Protein AF-A0A8B6HD54-F1 (afdb_monomer)

Nearest PDB structures (foldseek):
  7v9h-assembly1_A  TM=8.945E-01  e=1.810E-05  Mus musculus
  7v9i-assembly1_A  TM=9.293E-01  e=4.951E-05  Mus musculus
  7w27-assembly1_C  TM=8.958E-01  e=5.504E-05  Homo sapiens
  7v9g-assembly2_J  TM=7.181E-01  e=1.720E-03  Mus musculus

Solvent-accessible surface area (backbone atoms only — not comparable to full-atom values): 9750 Å² total; per-residue (Å²): 139,84,81,86,82,85,80,85,80,86,82,85,74,84,80,76,81,76,81,73,85,75,79,74,73,75,79,77,80,77,72,78,81,86,49,76,70,57,36,53,54,49,41,64,72,48,65,84,46,59,76,88,61,52,74,55,37,66,57,53,50,50,45,49,58,74,32,94,43,66,20,54,29,48,44,57,52,43,52,64,64,41,48,74,34,71,40,96,85,43,50,27,60,47,36,29,74,80,35,34,80,95,74,68,21,42,50,52,62,66,70,63,47,50,55,52,50,55,57,45,36,69,80,35,59,76,42,65,44,71,67,44,27,47,64,45,31,51,49,39,41,40,50,58,28,65,52,76,81,79,76,74,75,76,77,77,125

Secondary structure (DSSP, 8-state):
-----PPPPP-----PPPPP----PPP--PPP---HHHHHHHHHHHTTS-GGG---HHHHHHHHHH-SSHHHHHHHHHHHH-GGGGSTT-GGGGEESEEEGGGTEEEPPHHHHHHHHHHHHHH-GGGGSHHHIIIIIIHHHHHHHHSPP--------

Sequence (157 aa):
MPTSLFSPSPTNTPVTPVPSPTIRMPPSTTRLVPSSNMFNVIDSKFQHIPPQYQIAACDLVREFNSSSGPGNFAKHLLEFIFPELYTQDCLRRHYSYHGDFKNNKNPLDQVRIQFLVQYVCHFYPEVKQPQAWKLMVVTKINQALRRPVKQQKKSVL

Structure (mmCIF, N/CA/C/O backbone):
data_AF-A0A8B6HD54-F1
#
_entry.id   AF-A0A8B6HD54-F1
#
loop_
_atom_site.group_PDB
_atom_site.id
_atom_site.type_symbol
_atom_site.label_atom_id
_atom_site.label_alt_id
_atom_site.label_comp_id
_atom_site.label_asym_id
_atom_site.label_entity_id
_atom_site.label_seq_id
_atom_site.pdbx_PDB_ins_code
_atom_site.Cartn_x
_atom_site.Cartn_y
_atom_site.Cartn_z
_atom_site.occupancy
_atom_site.B_iso_or_equiv
_atom_site.auth_seq_id
_atom_site.auth_comp_id
_atom_site.auth_asym_id
_atom_site.auth_atom_id
_atom_site.pdbx_PDB_model_num
ATOM 1 N N . MET A 1 1 ? 53.797 67.348 -3.272 1.00 52.16 1 MET A N 1
ATOM 2 C CA . MET A 1 1 ? 52.699 66.852 -2.419 1.00 52.16 1 MET A CA 1
ATOM 3 C C . MET A 1 1 ? 51.810 65.941 -3.255 1.00 52.16 1 MET A C 1
ATOM 5 O O . MET A 1 1 ? 51.221 66.454 -4.199 1.00 52.16 1 MET A O 1
ATOM 9 N N . PRO A 1 2 ? 51.734 64.631 -2.973 1.00 50.50 2 PRO A N 1
ATOM 10 C CA . PRO A 1 2 ? 50.568 63.850 -3.370 1.00 50.50 2 PRO A CA 1
ATOM 11 C C . PRO A 1 2 ? 49.842 63.256 -2.156 1.00 50.50 2 PRO A C 1
ATOM 13 O O . PRO A 1 2 ? 50.444 62.762 -1.204 1.00 50.50 2 PRO A O 1
ATOM 16 N N . THR A 1 3 ? 48.524 63.378 -2.222 1.00 48.91 3 THR A N 1
ATOM 17 C CA . THR A 1 3 ? 47.526 63.081 -1.199 1.00 48.91 3 THR A CA 1
ATOM 18 C C . THR A 1 3 ? 47.280 61.577 -1.087 1.00 48.91 3 THR A C 1
ATOM 20 O O . THR A 1 3 ? 47.137 60.882 -2.089 1.00 48.91 3 THR A O 1
ATOM 23 N N . SER A 1 4 ? 47.220 61.094 0.153 1.00 52.94 4 SER A N 1
ATOM 24 C CA . SER A 1 4 ? 46.897 59.716 0.526 1.00 52.94 4 SER A CA 1
ATOM 25 C C . SER A 1 4 ? 45.452 59.362 0.142 1.00 52.94 4 SER A C 1
ATOM 27 O O . SER A 1 4 ? 44.534 60.114 0.470 1.00 52.94 4 SER A O 1
ATOM 29 N N . LEU A 1 5 ? 45.238 58.218 -0.515 1.00 53.12 5 LEU A N 1
ATOM 30 C CA . LEU A 1 5 ? 43.914 57.620 -0.726 1.00 53.12 5 LEU A CA 1
ATOM 31 C C . LEU A 1 5 ? 43.849 56.296 0.039 1.00 53.12 5 LEU A C 1
ATOM 33 O O . LEU A 1 5 ? 44.319 55.259 -0.423 1.00 53.12 5 LEU A O 1
ATOM 37 N N . PHE A 1 6 ? 43.280 56.353 1.241 1.00 52.66 6 PHE A N 1
ATOM 38 C CA . PHE A 1 6 ? 42.983 55.187 2.066 1.00 52.66 6 PHE A CA 1
ATOM 39 C C . PHE A 1 6 ? 41.650 54.584 1.593 1.00 52.66 6 PHE A C 1
ATOM 41 O O . PHE A 1 6 ? 40.619 55.252 1.645 1.00 52.66 6 PHE A O 1
ATOM 48 N N . SER A 1 7 ? 41.660 53.339 1.112 1.00 56.81 7 SER A N 1
ATOM 49 C CA . SER A 1 7 ? 40.430 52.579 0.835 1.00 56.81 7 SER A CA 1
ATOM 50 C C . SER A 1 7 ? 39.973 51.845 2.101 1.00 56.81 7 SER A C 1
ATOM 52 O O . SER A 1 7 ? 40.807 51.197 2.736 1.00 56.81 7 SER A O 1
ATOM 54 N N . PRO A 1 8 ? 38.685 51.887 2.485 1.00 55.47 8 PRO A N 1
ATOM 55 C CA . PRO A 1 8 ? 38.179 51.063 3.577 1.00 55.47 8 PRO A CA 1
ATOM 56 C C . PRO A 1 8 ? 37.888 49.625 3.112 1.00 55.47 8 PRO A C 1
ATOM 58 O O . PRO A 1 8 ? 37.254 49.402 2.080 1.00 55.47 8 PRO A O 1
ATOM 61 N N . SER A 1 9 ? 38.345 48.646 3.898 1.00 54.34 9 SER A N 1
ATOM 62 C CA . SER A 1 9 ? 38.059 47.216 3.720 1.00 54.34 9 SER A CA 1
ATOM 63 C C . SER A 1 9 ? 36.565 46.892 3.869 1.00 54.34 9 SER A C 1
ATOM 65 O O . SER A 1 9 ? 35.886 47.512 4.690 1.00 54.34 9 SER A O 1
ATOM 67 N N . PRO A 1 10 ? 36.048 45.868 3.164 1.00 55.75 10 PRO A N 1
ATOM 68 C CA . PRO A 1 10 ? 34.673 45.419 3.335 1.00 55.75 10 PRO A CA 1
ATOM 69 C C . PRO A 1 10 ? 34.481 44.720 4.689 1.00 55.75 10 PRO A C 1
ATOM 71 O O . PRO A 1 10 ? 35.151 43.740 5.019 1.00 55.75 10 PRO A O 1
ATOM 74 N N . THR A 1 11 ? 33.535 45.229 5.475 1.00 56.97 11 THR A N 1
ATOM 75 C CA . THR A 1 11 ? 33.051 44.612 6.712 1.00 56.97 11 THR A CA 1
ATOM 76 C C . THR A 1 11 ? 32.320 43.308 6.384 1.00 56.97 11 THR A C 1
ATOM 78 O O . THR A 1 11 ? 31.235 43.327 5.809 1.00 56.97 11 THR A O 1
ATOM 81 N N . ASN A 1 12 ? 32.903 42.169 6.764 1.00 49.25 12 ASN A N 1
ATOM 82 C CA . ASN A 1 12 ? 32.213 40.880 6.782 1.00 49.25 12 ASN A CA 1
ATOM 83 C C . ASN A 1 12 ? 31.173 40.884 7.912 1.00 49.25 12 ASN A C 1
ATOM 85 O O . ASN A 1 12 ? 31.529 40.774 9.086 1.00 49.25 12 ASN A O 1
ATOM 89 N N . THR A 1 13 ? 29.892 41.011 7.574 1.00 60.59 13 THR A N 1
ATOM 90 C CA . THR A 1 13 ? 28.797 40.726 8.506 1.00 60.59 13 THR A CA 1
ATOM 91 C C . THR A 1 13 ? 28.552 39.214 8.570 1.00 60.59 13 THR A C 1
ATOM 93 O O . THR A 1 13 ? 28.415 38.567 7.530 1.00 60.59 13 THR A O 1
ATOM 96 N N . PRO A 1 14 ? 28.484 38.610 9.770 1.00 56.41 14 PRO A N 1
ATOM 97 C CA . PRO A 1 14 ? 28.152 37.199 9.909 1.00 56.41 14 PRO A CA 1
ATOM 98 C C . PRO A 1 14 ? 26.679 36.971 9.548 1.00 56.41 14 PRO A C 1
ATOM 100 O O . PRO A 1 14 ? 25.774 37.527 10.169 1.00 56.41 14 PRO A O 1
ATOM 103 N N . VAL A 1 15 ? 26.442 36.142 8.531 1.00 57.31 15 VAL A N 1
ATOM 104 C CA . VAL A 1 15 ? 25.105 35.688 8.136 1.00 57.31 15 VAL A CA 1
ATOM 105 C C . VAL A 1 15 ? 24.623 34.682 9.179 1.00 57.31 15 VAL A C 1
ATOM 107 O O . VAL A 1 15 ? 25.152 33.575 9.283 1.00 57.31 15 VAL A O 1
ATOM 110 N N . THR A 1 16 ? 23.636 35.062 9.983 1.00 57.41 16 THR A N 1
ATOM 111 C CA . THR A 1 16 ? 22.981 34.161 10.934 1.00 57.41 16 THR A CA 1
ATOM 112 C C . THR A 1 16 ? 22.230 33.064 10.167 1.00 57.41 16 THR A C 1
ATOM 114 O O . THR A 1 16 ? 21.447 33.381 9.267 1.00 57.41 16 THR A O 1
ATOM 117 N N . PRO A 1 17 ? 22.420 31.772 10.491 1.00 56.50 17 PRO A N 1
ATOM 118 C CA . PRO A 1 17 ? 21.660 30.704 9.858 1.00 56.50 17 PRO A CA 1
ATOM 119 C C . PRO A 1 17 ? 20.188 30.795 10.275 1.00 56.50 17 PRO A C 1
ATOM 121 O O . PRO A 1 17 ? 19.853 30.751 11.459 1.00 56.50 17 PRO A O 1
ATOM 124 N N . VAL A 1 18 ? 19.303 30.917 9.285 1.00 56.69 18 VAL A N 1
ATOM 125 C CA . VAL A 1 18 ? 17.851 30.839 9.473 1.00 56.69 18 VAL A CA 1
ATOM 126 C C . VAL A 1 18 ? 17.513 29.435 9.996 1.00 56.69 18 VAL A C 1
ATOM 128 O O . VAL A 1 18 ? 17.920 28.450 9.370 1.00 56.69 18 VAL A O 1
ATOM 131 N N . PRO A 1 19 ? 16.788 29.289 11.121 1.00 50.34 19 PRO A N 1
ATOM 132 C CA . PRO A 1 19 ? 16.384 27.976 11.601 1.00 50.34 19 PRO A CA 1
ATOM 133 C C . PRO A 1 19 ? 15.465 27.324 10.563 1.00 50.34 19 PRO A C 1
ATOM 135 O O . PRO A 1 19 ? 14.421 27.867 10.199 1.00 50.34 19 PRO A O 1
ATOM 138 N N . SER A 1 20 ? 15.874 26.154 10.067 1.00 49.66 20 SER A N 1
ATOM 139 C CA . SER A 1 20 ? 15.052 25.342 9.169 1.00 49.66 20 SER A CA 1
ATOM 140 C C . SER A 1 20 ? 13.702 25.051 9.833 1.00 49.66 20 SER A C 1
ATOM 142 O O . SER A 1 20 ? 13.684 24.720 11.024 1.00 49.66 20 SER A O 1
ATOM 144 N N . PRO A 1 21 ? 12.574 25.125 9.101 1.00 49.81 21 PRO A N 1
ATOM 145 C CA . PRO A 1 21 ? 11.292 24.705 9.635 1.00 49.81 21 PRO A CA 1
ATOM 146 C C . PRO A 1 21 ? 11.393 23.216 9.954 1.00 49.81 21 PRO A C 1
ATOM 148 O O . PRO A 1 21 ? 11.381 22.358 9.072 1.00 49.81 21 PRO A O 1
ATOM 151 N N . THR A 1 22 ? 11.542 22.911 11.240 1.00 54.94 22 THR A N 1
ATOM 152 C CA . THR A 1 22 ? 11.401 21.556 11.750 1.00 54.94 22 THR A CA 1
ATOM 153 C C . THR A 1 22 ? 9.959 21.163 11.479 1.00 54.94 22 THR A C 1
ATOM 155 O O . THR A 1 22 ? 9.051 21.574 12.200 1.00 54.94 22 THR A O 1
ATOM 158 N N . ILE A 1 23 ? 9.735 20.414 10.397 1.00 56.25 23 ILE A N 1
ATOM 159 C CA . ILE A 1 23 ? 8.459 19.750 10.153 1.00 56.25 23 ILE A CA 1
ATOM 160 C C . ILE A 1 23 ? 8.313 18.754 11.296 1.00 56.25 23 ILE A C 1
ATOM 162 O O . ILE A 1 23 ? 8.895 17.670 11.294 1.00 56.25 23 ILE A O 1
ATOM 166 N N . ARG A 1 24 ? 7.596 19.183 12.331 1.00 45.91 24 ARG A N 1
ATOM 167 C CA . ARG A 1 24 ? 7.254 18.378 13.490 1.00 45.91 24 ARG A CA 1
ATOM 168 C C . ARG A 1 24 ? 6.370 17.253 12.963 1.00 45.91 24 ARG A C 1
ATOM 170 O O . ARG A 1 24 ? 5.202 17.480 12.656 1.00 45.91 24 ARG A O 1
ATOM 177 N N . MET A 1 25 ? 6.952 16.069 12.768 1.00 52.62 25 MET A N 1
ATOM 178 C CA . MET A 1 25 ? 6.175 14.870 12.464 1.00 52.62 25 MET A CA 1
ATOM 179 C C . MET A 1 25 ? 5.091 14.742 13.543 1.00 52.62 25 MET A C 1
ATOM 181 O O . MET A 1 25 ? 5.417 14.884 14.728 1.00 52.62 25 MET A O 1
ATOM 185 N N . PRO A 1 26 ? 3.814 14.543 13.170 1.00 48.69 26 PRO A N 1
ATOM 186 C CA . PRO A 1 26 ? 2.766 14.346 14.155 1.00 48.69 26 PRO A CA 1
ATOM 187 C C . PRO A 1 26 ? 3.112 13.139 15.037 1.00 48.69 26 PRO A C 1
ATOM 189 O O . PRO A 1 26 ? 3.782 12.207 14.574 1.00 48.69 26 PRO A O 1
ATOM 192 N N . PRO A 1 27 ? 2.707 13.170 16.318 1.00 48.25 27 PRO A N 1
ATOM 193 C CA . PRO A 1 27 ? 3.010 12.103 17.251 1.00 48.25 27 PRO A CA 1
ATOM 194 C C . PRO A 1 27 ? 2.463 10.782 16.717 1.00 48.25 27 PRO A C 1
ATOM 196 O O . PRO A 1 27 ? 1.379 10.729 16.139 1.00 48.25 27 PRO A O 1
ATOM 199 N N . SER A 1 28 ? 3.274 9.745 16.911 1.00 49.31 28 SER A N 1
ATOM 200 C CA . SER A 1 28 ? 3.042 8.353 16.558 1.00 49.31 28 SER A CA 1
ATOM 201 C C . SER A 1 28 ? 1.567 7.981 16.607 1.00 49.31 28 SER A C 1
ATOM 203 O O . SER A 1 28 ? 0.950 7.999 17.671 1.00 49.31 28 SER A O 1
ATOM 205 N N . THR A 1 29 ? 1.038 7.630 15.439 1.00 56.62 29 THR A N 1
ATOM 206 C CA . THR A 1 29 ? -0.250 6.982 15.229 1.00 56.62 29 THR A CA 1
ATOM 207 C C . THR A 1 29 ? -0.606 6.072 16.408 1.00 56.62 29 THR A C 1
ATOM 209 O O . THR A 1 29 ? 0.090 5.090 16.677 1.00 56.62 29 THR A O 1
ATOM 212 N N . THR A 1 30 ? -1.652 6.435 17.152 1.00 65.69 30 THR A N 1
ATOM 213 C CA . THR A 1 30 ? -2.118 5.685 18.321 1.00 65.69 30 THR A CA 1
ATOM 214 C C . THR A 1 30 ? -2.400 4.237 17.922 1.00 65.69 30 THR A C 1
ATOM 216 O O . THR A 1 30 ? -3.159 3.984 16.987 1.00 65.69 30 THR A O 1
ATOM 219 N N . ARG A 1 31 ? -1.769 3.281 18.618 1.00 75.56 31 ARG A N 1
ATOM 220 C CA . ARG A 1 31 ? -2.011 1.846 18.410 1.00 75.56 31 ARG A CA 1
ATOM 221 C C . ARG A 1 31 ? -3.483 1.538 18.673 1.00 75.56 31 ARG A C 1
ATOM 223 O O . ARG A 1 31 ? -4.036 1.993 19.673 1.00 75.56 31 ARG A O 1
ATOM 230 N N . LEU A 1 32 ? -4.102 0.758 17.795 1.00 75.12 32 LEU A N 1
ATOM 231 C CA . LEU A 1 32 ? -5.502 0.368 17.940 1.00 75.12 32 LEU A CA 1
ATOM 232 C C . LEU A 1 32 ? -5.607 -0.834 18.881 1.00 75.12 32 LEU A C 1
ATOM 234 O O . LEU A 1 32 ? -4.958 -1.858 18.652 1.00 75.12 32 LEU A O 1
ATOM 238 N N . VAL A 1 33 ? -6.454 -0.721 19.908 1.00 73.56 33 VAL A N 1
ATOM 239 C CA . VAL A 1 33 ? -6.904 -1.861 20.719 1.00 73.56 33 VAL A CA 1
ATOM 240 C C . VAL A 1 33 ? -8.141 -2.444 20.027 1.00 73.56 33 VAL A C 1
ATOM 242 O O . VAL A 1 33 ? -9.155 -1.747 19.943 1.00 73.56 33 VAL A O 1
ATOM 245 N N . PRO A 1 34 ? -8.083 -3.664 19.467 1.00 72.12 34 PRO A N 1
ATOM 246 C CA . PRO A 1 34 ? -9.167 -4.153 18.628 1.00 72.12 34 PRO A CA 1
ATOM 247 C C . PRO A 1 34 ? -10.391 -4.595 19.437 1.00 72.12 34 PRO A C 1
ATOM 249 O O . PRO A 1 34 ? -10.255 -5.249 20.468 1.00 72.12 34 PRO A O 1
ATOM 252 N N . SER A 1 35 ? -11.589 -4.302 18.927 1.00 78.19 35 SER A N 1
ATOM 253 C CA . SER A 1 35 ? -12.859 -4.884 19.384 1.00 78.19 35 SER A CA 1
ATOM 254 C C . SER A 1 35 ? -13.550 -5.616 18.230 1.00 78.19 35 SER A C 1
ATOM 256 O O . SER A 1 35 ? -13.336 -5.271 17.066 1.00 78.19 35 SER A O 1
ATOM 258 N N . SER A 1 36 ? -14.418 -6.593 18.522 1.00 78.56 36 SER A N 1
ATOM 259 C CA . SER A 1 36 ? -15.142 -7.341 17.477 1.00 78.56 36 SER A CA 1
ATOM 260 C C . SER A 1 36 ? -15.971 -6.435 16.558 1.00 78.56 36 SER A C 1
ATOM 262 O O . SER A 1 36 ? -16.045 -6.674 15.357 1.00 78.56 36 SER A O 1
ATOM 264 N N . ASN A 1 37 ? -16.537 -5.345 17.091 1.00 86.06 37 ASN A N 1
ATOM 265 C CA . ASN A 1 37 ? -17.286 -4.376 16.289 1.00 86.06 37 ASN A CA 1
ATOM 266 C C . ASN A 1 37 ? -16.384 -3.629 15.289 1.00 86.06 37 ASN A C 1
ATOM 268 O O . ASN A 1 37 ? -16.786 -3.362 14.161 1.00 86.06 37 ASN A O 1
ATOM 272 N N . MET A 1 38 ? -15.140 -3.328 15.673 1.00 87.19 38 MET A N 1
ATOM 273 C CA . MET A 1 38 ? -14.177 -2.658 14.797 1.00 87.19 38 MET A CA 1
ATOM 274 C C . MET A 1 38 ? -13.788 -3.536 13.602 1.00 87.19 38 MET A C 1
ATOM 276 O O . MET A 1 38 ? -13.707 -3.033 12.483 1.00 87.19 38 MET A O 1
ATOM 280 N N . PHE A 1 39 ? -13.579 -4.838 13.819 1.00 90.75 39 PHE A N 1
ATOM 281 C CA . PHE A 1 39 ? -13.256 -5.764 12.733 1.00 90.75 39 PHE A CA 1
ATOM 282 C C . PHE A 1 39 ? -14.388 -5.860 11.709 1.00 90.75 39 PHE A C 1
ATOM 284 O O . PHE A 1 39 ? -14.140 -5.667 10.522 1.00 90.75 39 PHE A O 1
ATOM 291 N N . ASN A 1 40 ? -15.634 -6.005 12.169 1.00 90.75 40 ASN A N 1
ATOM 292 C CA . ASN A 1 40 ? -16.801 -6.051 11.284 1.00 90.75 40 ASN A CA 1
ATOM 293 C C . ASN A 1 40 ? -16.935 -4.790 10.418 1.00 90.75 40 ASN A C 1
ATOM 295 O O . ASN A 1 40 ? -17.257 -4.882 9.234 1.00 90.75 40 ASN A O 1
ATOM 299 N N . VAL A 1 41 ? -16.673 -3.607 10.987 1.00 91.62 41 VAL A N 1
ATOM 300 C CA . VAL A 1 41 ? -16.704 -2.334 10.246 1.00 91.62 41 VAL A CA 1
ATOM 301 C C . VAL A 1 41 ? -15.628 -2.297 9.160 1.00 91.62 41 VAL A C 1
ATOM 303 O O . VAL A 1 41 ?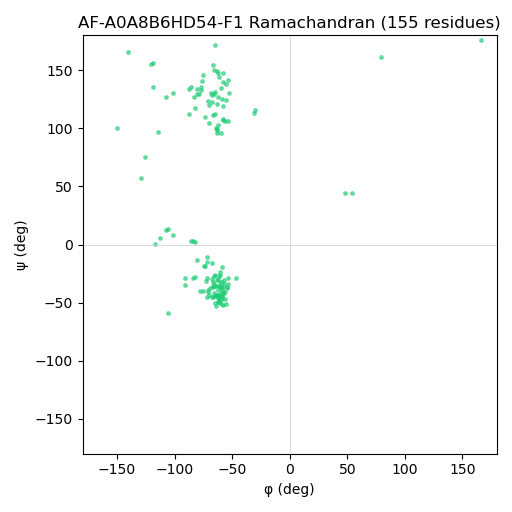 -15.901 -1.869 8.037 1.00 91.62 41 VAL A O 1
ATOM 306 N N . ILE A 1 42 ? -14.412 -2.747 9.477 1.00 93.25 42 ILE A N 1
ATOM 307 C CA . ILE A 1 42 ? -13.297 -2.794 8.525 1.00 93.25 42 ILE A CA 1
ATOM 308 C C . ILE A 1 42 ? -13.606 -3.785 7.397 1.00 93.25 42 ILE A C 1
ATOM 310 O O . ILE A 1 42 ? -13.520 -3.409 6.228 1.00 93.25 42 ILE A O 1
ATOM 314 N N . ASP A 1 43 ? -14.023 -5.009 7.722 1.00 92.75 43 ASP A N 1
ATOM 315 C CA . ASP A 1 43 ? -14.328 -6.036 6.721 1.00 92.75 43 ASP A CA 1
ATOM 316 C C . ASP A 1 43 ? -15.474 -5.592 5.798 1.00 92.75 43 ASP A C 1
ATOM 318 O O . ASP A 1 43 ? -15.346 -5.647 4.573 1.00 92.75 43 ASP A O 1
ATOM 322 N N . SER A 1 44 ? -16.548 -5.030 6.367 1.00 94.31 44 SER A N 1
ATOM 323 C CA . SER A 1 44 ? -17.690 -4.513 5.596 1.00 94.31 44 SER A CA 1
ATOM 324 C C . SER A 1 44 ? -17.289 -3.387 4.640 1.00 94.31 44 SER A C 1
ATOM 326 O O . SER A 1 44 ? -17.795 -3.296 3.524 1.00 94.31 44 SER A O 1
ATOM 328 N N . LYS A 1 45 ? -16.351 -2.521 5.043 1.00 94.31 45 LYS A N 1
ATOM 329 C CA . LYS A 1 45 ? -15.861 -1.423 4.198 1.00 94.31 45 LYS A CA 1
ATOM 330 C C . LYS A 1 45 ? -15.118 -1.930 2.959 1.00 94.31 45 LYS A C 1
ATOM 332 O O . LYS A 1 45 ? -15.201 -1.318 1.891 1.00 94.31 45 LYS A O 1
ATOM 337 N N . PHE A 1 46 ? -14.387 -3.031 3.096 1.00 95.94 46 PHE A N 1
ATOM 338 C CA . PHE A 1 46 ? -13.518 -3.563 2.047 1.00 95.94 46 PHE A CA 1
ATOM 339 C C . PHE A 1 46 ? -14.117 -4.753 1.285 1.00 95.94 46 PHE A C 1
ATOM 341 O O . PHE A 1 46 ? -13.444 -5.306 0.424 1.00 95.94 46 PHE A O 1
ATOM 348 N N . GLN A 1 47 ? -15.392 -5.089 1.509 1.00 94.31 47 GLN A N 1
ATOM 349 C CA . GLN A 1 47 ? -16.097 -6.189 0.827 1.00 94.31 47 GLN A CA 1
ATOM 350 C C . GLN A 1 47 ? -16.159 -6.075 -0.708 1.00 94.31 47 GLN A C 1
ATOM 352 O O . GLN A 1 47 ? -16.433 -7.050 -1.395 1.00 94.31 47 GLN A O 1
ATOM 357 N N . HIS A 1 48 ? -15.952 -4.873 -1.252 1.00 94.94 48 HIS A N 1
ATOM 358 C CA . HIS A 1 48 ? -15.952 -4.621 -2.694 1.00 94.94 48 HIS A CA 1
ATOM 359 C C . HIS A 1 48 ? -14.626 -5.008 -3.371 1.00 94.94 48 HIS A C 1
ATOM 361 O O . HIS A 1 48 ? -14.550 -5.039 -4.599 1.00 94.94 48 HIS A O 1
ATOM 367 N N . ILE A 1 49 ? -13.571 -5.255 -2.587 1.00 95.44 49 ILE A N 1
ATOM 368 C CA . ILE A 1 49 ? -12.276 -5.705 -3.092 1.00 95.44 49 ILE A CA 1
ATOM 369 C C . ILE A 1 49 ? -12.392 -7.201 -3.420 1.00 95.44 49 ILE A C 1
ATOM 371 O O . ILE A 1 49 ? -12.912 -7.952 -2.594 1.00 95.44 49 ILE A O 1
ATOM 375 N N . PRO A 1 50 ? -11.914 -7.659 -4.594 1.00 95.06 50 PRO A N 1
ATOM 376 C CA . PRO A 1 50 ? -11.959 -9.072 -4.949 1.00 95.06 50 PRO A CA 1
ATOM 377 C C . PRO A 1 50 ? -11.312 -9.961 -3.870 1.00 95.06 50 PRO A C 1
ATOM 379 O O . PRO A 1 50 ? -10.258 -9.579 -3.351 1.00 95.06 50 PRO A O 1
ATOM 382 N N . PRO A 1 51 ? -11.868 -11.153 -3.569 1.00 93.19 51 PRO A N 1
ATOM 383 C CA . PRO A 1 51 ? -11.411 -11.990 -2.455 1.00 93.19 51 PRO A CA 1
ATOM 384 C C . PRO A 1 51 ? -9.908 -12.296 -2.463 1.00 93.19 51 PRO A C 1
ATOM 386 O O . PRO A 1 51 ? -9.284 -12.346 -1.410 1.00 93.19 51 PRO A O 1
ATOM 389 N N . GLN A 1 52 ? -9.297 -12.436 -3.643 1.00 92.62 52 GLN A N 1
ATOM 390 C CA . GLN A 1 52 ? -7.862 -12.701 -3.786 1.00 92.62 52 GLN A CA 1
ATOM 391 C C . GLN A 1 52 ? -6.947 -11.540 -3.353 1.00 92.62 52 GLN A C 1
ATOM 393 O O . GLN A 1 52 ? -5.748 -11.744 -3.189 1.00 92.62 52 GLN A O 1
ATOM 398 N N . TYR A 1 53 ? -7.488 -10.328 -3.200 1.00 94.38 53 TYR A N 1
ATOM 399 C CA . TYR A 1 53 ? -6.761 -9.141 -2.733 1.00 94.38 53 TYR A CA 1
ATOM 400 C C . TYR A 1 53 ? -7.306 -8.609 -1.405 1.00 94.38 53 TYR A C 1
ATOM 402 O O . TYR A 1 53 ? -6.827 -7.586 -0.909 1.00 94.38 53 TYR A O 1
ATOM 410 N N . GLN A 1 54 ? -8.321 -9.271 -0.849 1.00 95.06 54 GLN A N 1
ATOM 411 C CA . GLN A 1 54 ? -8.944 -8.866 0.395 1.00 95.06 54 GLN A CA 1
ATOM 412 C C . GLN A 1 54 ? -8.070 -9.303 1.574 1.00 95.06 54 GLN A C 1
ATOM 414 O O . GLN A 1 54 ? -7.662 -10.456 1.680 1.00 95.06 54 GLN A O 1
ATOM 419 N N . ILE A 1 55 ? -7.785 -8.365 2.471 1.00 95.94 55 ILE A N 1
ATOM 420 C CA . ILE A 1 55 ? -7.017 -8.606 3.694 1.00 95.94 55 ILE A CA 1
ATOM 421 C C . ILE A 1 55 ? -7.988 -8.543 4.870 1.00 95.94 55 ILE A C 1
ATOM 423 O O . ILE A 1 55 ? -8.715 -7.556 5.004 1.00 95.94 55 ILE A O 1
ATOM 427 N N . ALA A 1 56 ? -7.998 -9.578 5.712 1.00 94.94 56 ALA A N 1
ATOM 428 C CA . ALA A 1 56 ? -8.889 -9.636 6.866 1.00 94.94 56 ALA A CA 1
ATOM 429 C C . ALA A 1 56 ? -8.600 -8.488 7.841 1.00 94.94 56 ALA A C 1
ATOM 431 O O . ALA A 1 56 ? -7.442 -8.117 8.068 1.00 94.94 56 ALA A O 1
ATOM 432 N N . ALA A 1 57 ? -9.640 -7.952 8.482 1.00 94.69 57 ALA A N 1
ATOM 433 C CA . ALA A 1 57 ? -9.493 -6.848 9.425 1.00 94.69 57 ALA A CA 1
ATOM 434 C C . ALA A 1 57 ? -8.488 -7.137 10.554 1.00 94.69 57 ALA A C 1
ATOM 436 O O . ALA A 1 57 ? -7.737 -6.246 10.957 1.00 94.69 57 ALA A O 1
ATOM 437 N N . CYS A 1 58 ? -8.429 -8.382 11.038 1.00 93.75 58 CYS A N 1
ATOM 438 C CA . CYS A 1 58 ? -7.455 -8.802 12.048 1.00 93.75 58 CYS A CA 1
ATOM 439 C C . CYS A 1 58 ? -6.006 -8.639 11.554 1.00 93.75 58 CYS A C 1
ATOM 441 O O . CYS A 1 58 ? -5.168 -8.079 12.265 1.00 93.75 58 CYS A O 1
ATOM 443 N N . ASP A 1 59 ? -5.724 -9.058 10.318 1.00 95.75 59 ASP A N 1
ATOM 444 C CA . ASP A 1 59 ? -4.401 -8.929 9.705 1.00 95.75 59 ASP A CA 1
ATOM 445 C C . ASP A 1 59 ? -4.040 -7.460 9.476 1.00 95.75 59 ASP A C 1
ATOM 447 O O . ASP A 1 59 ? -2.952 -7.031 9.856 1.00 95.75 59 ASP A O 1
ATOM 451 N N . LEU A 1 60 ? -4.972 -6.660 8.949 1.00 96.00 60 LEU A N 1
ATOM 452 C CA . LEU A 1 60 ? -4.770 -5.221 8.750 1.00 96.00 60 LEU A CA 1
ATOM 453 C C . LEU A 1 60 ? -4.400 -4.512 10.054 1.00 96.00 60 LEU A C 1
ATOM 455 O O . LEU A 1 60 ? -3.448 -3.735 10.091 1.00 96.00 60 LEU A O 1
ATOM 459 N N . VAL A 1 61 ? -5.127 -4.791 11.136 1.00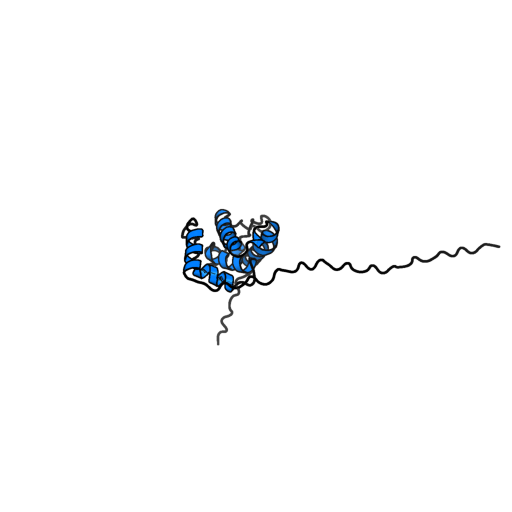 94.56 61 VAL A N 1
ATOM 460 C CA . VAL A 1 61 ? -4.885 -4.166 12.442 1.00 94.56 61 VAL A CA 1
ATOM 461 C C . VAL A 1 61 ? -3.576 -4.653 13.058 1.00 94.56 61 VAL A C 1
ATOM 463 O O . VAL A 1 61 ? -2.849 -3.855 13.655 1.00 94.56 61 VAL A O 1
ATOM 466 N N . ARG A 1 62 ? -3.229 -5.935 12.888 1.00 94.62 62 ARG A N 1
ATOM 467 C CA . ARG A 1 62 ? -1.929 -6.465 13.315 1.00 94.62 62 ARG A CA 1
ATOM 468 C C . ARG A 1 62 ? -0.785 -5.762 12.589 1.00 94.62 62 ARG A C 1
ATOM 470 O O . ARG A 1 62 ? 0.140 -5.290 13.249 1.00 94.62 62 ARG A O 1
ATOM 477 N N . GLU A 1 63 ? -0.856 -5.655 11.263 1.00 95.69 63 GLU A N 1
ATOM 478 C CA . GLU A 1 63 ? 0.186 -5.000 10.467 1.00 95.69 63 GLU A CA 1
ATOM 479 C C . GLU A 1 63 ? 0.267 -3.500 10.738 1.00 95.69 63 GLU A C 1
ATOM 481 O O . GLU A 1 63 ? 1.356 -2.927 10.778 1.00 95.69 63 GLU A O 1
ATOM 486 N N . PHE A 1 64 ? -0.868 -2.854 10.984 1.00 94.94 64 PHE A N 1
ATOM 487 C CA . PHE A 1 64 ? -0.909 -1.455 11.381 1.00 94.94 64 PHE A CA 1
ATOM 488 C C . PHE A 1 64 ? -0.198 -1.241 12.717 1.00 94.94 64 PHE A C 1
ATOM 490 O O . PHE A 1 64 ? 0.691 -0.400 12.825 1.00 94.94 64 PHE A O 1
ATOM 497 N N . ASN A 1 65 ? -0.531 -2.058 13.718 1.00 93.19 65 ASN A N 1
ATOM 498 C CA . ASN A 1 65 ? 0.099 -1.989 15.027 1.00 93.19 65 ASN A CA 1
ATOM 499 C C . ASN A 1 65 ? 1.597 -2.337 14.955 1.00 93.19 65 ASN A C 1
ATOM 501 O O . ASN A 1 65 ? 2.395 -1.743 15.676 1.00 93.19 65 ASN A O 1
ATOM 505 N N . SER A 1 66 ? 2.033 -3.267 14.105 1.00 93.25 66 SER A N 1
ATOM 506 C CA . SER A 1 66 ? 3.461 -3.600 13.968 1.00 93.25 66 SER A CA 1
ATOM 507 C C . SER A 1 66 ? 4.266 -2.527 13.211 1.00 93.25 66 SER A C 1
ATOM 509 O O . SER A 1 66 ? 5.490 -2.456 13.345 1.00 93.25 66 SER A O 1
ATOM 511 N N . SER A 1 67 ? 3.593 -1.658 12.455 1.00 94.19 67 SER A N 1
ATOM 512 C CA . SER A 1 67 ? 4.221 -0.665 11.587 1.00 94.19 67 SER A CA 1
ATOM 513 C C . SER A 1 67 ? 4.583 0.629 12.311 1.00 94.19 67 SER A C 1
ATOM 515 O O . SER A 1 67 ? 3.786 1.231 13.021 1.00 94.19 67 SER A O 1
ATOM 517 N N . SER A 1 68 ? 5.790 1.137 12.055 1.00 93.06 68 SER A N 1
ATOM 518 C CA . SER A 1 68 ? 6.242 2.438 12.576 1.00 93.06 68 SER A CA 1
ATOM 519 C C . SER A 1 68 ? 5.767 3.646 11.758 1.00 93.06 68 SER A C 1
ATOM 521 O O . SER A 1 68 ? 6.146 4.776 12.054 1.00 93.06 68 SER A O 1
ATOM 523 N N . GLY A 1 69 ? 4.975 3.425 10.706 1.00 94.44 69 GLY A N 1
ATOM 524 C CA . GLY A 1 69 ? 4.424 4.488 9.870 1.00 94.44 69 GLY A CA 1
ATOM 525 C C . GLY A 1 69 ? 3.841 3.977 8.548 1.00 94.44 69 GLY A C 1
ATOM 526 O O . GLY A 1 69 ? 4.010 2.798 8.210 1.00 94.44 69 GLY A O 1
ATOM 527 N N . PRO A 1 70 ? 3.228 4.870 7.751 1.00 96.50 70 PRO A N 1
ATOM 528 C CA . PRO A 1 70 ? 2.425 4.505 6.580 1.00 96.50 70 PRO A CA 1
ATOM 529 C C . PRO A 1 70 ? 3.215 3.757 5.506 1.00 96.50 70 PRO A C 1
ATOM 531 O O . PRO A 1 70 ? 2.699 2.840 4.878 1.00 96.50 70 PRO A O 1
ATOM 534 N N . GLY A 1 71 ? 4.489 4.099 5.305 1.00 96.38 71 GLY A N 1
ATOM 535 C CA . GLY A 1 71 ? 5.324 3.417 4.318 1.00 96.38 71 GLY A CA 1
ATOM 536 C C . GLY A 1 71 ? 5.752 2.001 4.721 1.00 96.38 71 GLY A C 1
ATOM 537 O O . GLY A 1 71 ? 5.910 1.150 3.849 1.00 96.38 71 GLY A O 1
ATOM 538 N N . ASN A 1 72 ? 5.925 1.726 6.021 1.00 95.62 72 ASN A N 1
ATOM 539 C CA . ASN A 1 72 ? 6.196 0.362 6.499 1.00 95.62 72 ASN A CA 1
ATOM 540 C C . ASN A 1 72 ? 4.921 -0.484 6.460 1.00 95.62 72 ASN A C 1
ATOM 542 O O . ASN A 1 72 ? 4.967 -1.613 5.981 1.00 95.62 72 ASN A O 1
ATOM 546 N N . PHE A 1 73 ? 3.788 0.113 6.832 1.00 97.69 73 PHE A N 1
ATOM 547 C CA . PHE A 1 73 ? 2.480 -0.516 6.698 1.00 97.69 73 PHE A CA 1
ATOM 548 C C . PHE A 1 73 ? 2.187 -0.897 5.244 1.00 97.69 73 PHE A C 1
ATOM 550 O O . PHE A 1 73 ? 1.952 -2.063 4.942 1.00 97.69 73 PHE A O 1
ATOM 557 N N . ALA A 1 74 ? 2.335 0.049 4.311 1.00 97.62 74 ALA A N 1
ATOM 558 C CA . ALA A 1 74 ? 2.156 -0.206 2.884 1.00 97.62 74 ALA A CA 1
ATOM 559 C C . ALA A 1 74 ? 3.084 -1.306 2.347 1.00 97.62 74 ALA A C 1
ATOM 561 O O . ALA A 1 74 ? 2.669 -2.094 1.503 1.00 97.62 74 ALA A O 1
ATOM 562 N N . LYS A 1 75 ? 4.332 -1.387 2.835 1.00 95.56 75 LYS A N 1
ATOM 563 C CA . LYS A 1 75 ? 5.244 -2.481 2.474 1.00 95.56 75 LYS A CA 1
ATOM 564 C C . LYS A 1 75 ? 4.676 -3.836 2.895 1.00 95.56 75 LYS A C 1
ATOM 566 O O . LYS A 1 75 ? 4.786 -4.769 2.111 1.00 95.56 75 LYS A O 1
ATOM 571 N N . HIS A 1 76 ? 4.144 -3.960 4.110 1.00 95.50 76 HIS A N 1
ATOM 572 C CA . HIS A 1 76 ? 3.592 -5.233 4.580 1.00 95.50 76 HIS A CA 1
ATOM 573 C C . HIS A 1 76 ? 2.371 -5.620 3.745 1.00 95.50 76 HIS A C 1
ATOM 575 O O . HIS A 1 76 ? 2.312 -6.734 3.242 1.00 95.50 76 HIS A O 1
ATOM 581 N N . LEU A 1 77 ? 1.470 -4.670 3.474 1.00 97.31 77 LEU A N 1
ATOM 582 C CA . LEU A 1 77 ? 0.309 -4.905 2.608 1.00 97.31 77 LEU A CA 1
ATOM 583 C C . LEU A 1 77 ? 0.690 -5.279 1.167 1.00 97.31 77 LEU A C 1
ATOM 585 O O . LEU A 1 77 ? -0.035 -6.024 0.513 1.00 97.31 77 LEU A O 1
ATOM 589 N N . LEU A 1 78 ? 1.836 -4.806 0.669 1.00 96.25 78 LEU A N 1
ATOM 590 C CA . LEU A 1 78 ? 2.327 -5.170 -0.662 1.00 96.25 78 LEU A CA 1
ATOM 591 C C . LEU A 1 78 ? 2.571 -6.680 -0.796 1.00 96.25 78 LEU A C 1
ATOM 593 O O . LEU A 1 78 ? 2.376 -7.222 -1.878 1.00 96.25 78 LEU A O 1
ATOM 597 N N . GLU A 1 79 ? 2.958 -7.352 0.291 1.00 93.31 79 GLU A N 1
ATOM 598 C CA . GLU A 1 79 ? 3.190 -8.803 0.326 1.00 93.31 79 GLU A CA 1
ATOM 599 C C . GLU A 1 79 ? 1.865 -9.590 0.253 1.00 93.31 79 GLU A C 1
ATOM 601 O O . GLU A 1 79 ? 1.838 -10.673 -0.325 1.00 93.31 79 GLU A O 1
ATOM 606 N N . PHE A 1 80 ? 0.757 -9.021 0.745 1.00 95.06 80 PHE A N 1
ATOM 607 C CA . PHE A 1 80 ? -0.586 -9.605 0.619 1.00 95.06 80 PHE A CA 1
ATOM 608 C C . PHE A 1 80 ? -1.193 -9.398 -0.773 1.00 95.06 80 PHE A C 1
ATOM 610 O O . PHE A 1 80 ? -1.840 -10.292 -1.304 1.00 95.06 80 PHE A O 1
ATOM 617 N N . ILE A 1 81 ? -1.001 -8.215 -1.365 1.00 95.88 81 ILE A N 1
ATOM 618 C CA . ILE A 1 81 ? -1.640 -7.838 -2.639 1.00 95.88 81 ILE A CA 1
ATOM 619 C C . ILE A 1 81 ? -0.854 -8.362 -3.855 1.00 95.88 81 ILE A C 1
ATOM 621 O O . ILE A 1 81 ? -1.430 -8.612 -4.917 1.00 95.88 81 ILE A O 1
ATOM 625 N N . PHE A 1 82 ? 0.463 -8.519 -3.707 1.00 95.25 82 PHE A N 1
ATOM 626 C CA . PHE A 1 82 ? 1.365 -9.002 -4.754 1.00 95.25 82 PHE A CA 1
ATOM 627 C C . PHE A 1 82 ? 2.249 -10.157 -4.255 1.00 95.25 82 PHE A C 1
ATOM 629 O O . PHE A 1 82 ? 3.483 -10.048 -4.300 1.00 95.25 82 PHE A O 1
ATOM 636 N N . PRO A 1 83 ? 1.666 -11.260 -3.756 1.00 93.50 83 PRO A N 1
ATOM 637 C CA . PRO A 1 83 ? 2.434 -12.368 -3.191 1.00 93.50 83 PRO A CA 1
ATOM 638 C C . PRO A 1 83 ? 3.418 -12.971 -4.204 1.00 93.50 83 PRO A C 1
ATOM 640 O O . PRO A 1 83 ? 4.529 -13.365 -3.844 1.00 93.50 83 PRO A O 1
ATOM 643 N N . GLU A 1 84 ? 3.076 -12.958 -5.495 1.00 93.50 84 GLU A N 1
ATOM 644 C CA . GLU A 1 84 ? 3.915 -13.470 -6.578 1.00 93.50 84 GLU A CA 1
ATOM 645 C C . GLU A 1 84 ? 5.258 -12.734 -6.702 1.00 93.50 84 GLU A C 1
ATOM 647 O O . GLU A 1 84 ? 6.259 -13.320 -7.119 1.00 93.50 84 GLU A O 1
ATOM 652 N N . LEU A 1 85 ? 5.321 -11.464 -6.285 1.00 92.25 85 LEU A N 1
ATOM 653 C CA . LEU A 1 85 ? 6.546 -10.665 -6.341 1.00 92.25 85 LEU A CA 1
ATOM 654 C C . LEU A 1 85 ? 7.579 -11.080 -5.284 1.00 92.25 85 LEU A C 1
ATOM 656 O O . LEU A 1 85 ? 8.767 -10.761 -5.417 1.00 92.25 85 LEU A O 1
ATOM 660 N N . TYR A 1 86 ? 7.128 -11.786 -4.248 1.00 89.62 86 TYR A N 1
ATOM 661 C CA . TYR A 1 86 ? 7.907 -12.188 -3.078 1.00 89.62 86 TYR A CA 1
ATOM 662 C C . TYR A 1 86 ? 8.229 -13.687 -3.056 1.00 89.62 86 TYR A C 1
ATOM 664 O O . TYR A 1 86 ? 8.727 -14.201 -2.056 1.00 89.62 86 TYR A O 1
ATOM 672 N N . THR A 1 87 ? 8.006 -14.364 -4.180 1.00 87.44 87 THR A N 1
ATOM 673 C CA . THR A 1 87 ? 8.427 -15.745 -4.433 1.00 87.44 87 THR A CA 1
ATOM 674 C C . THR A 1 87 ? 9.952 -15.885 -4.465 1.00 87.44 87 THR A C 1
ATOM 676 O O . THR A 1 87 ? 10.699 -14.900 -4.457 1.00 87.44 87 THR A O 1
ATOM 679 N N . GLN A 1 88 ? 10.434 -17.130 -4.513 1.00 81.12 88 GLN A N 1
ATOM 680 C CA . GLN A 1 88 ? 11.862 -17.457 -4.514 1.00 81.12 88 GLN A CA 1
ATOM 681 C C . GLN A 1 88 ? 12.628 -16.784 -5.672 1.00 81.12 88 GLN A C 1
ATOM 683 O O . GLN A 1 88 ? 13.770 -16.357 -5.487 1.00 81.12 88 GLN A O 1
ATOM 688 N N . ASP A 1 89 ? 11.961 -16.561 -6.808 1.00 83.00 89 ASP A N 1
ATOM 689 C CA . ASP A 1 89 ? 12.514 -15.881 -7.988 1.00 83.00 89 ASP A CA 1
ATOM 690 C C . ASP A 1 89 ? 12.710 -14.365 -7.790 1.00 83.00 89 ASP A C 1
ATOM 692 O O . ASP A 1 89 ? 13.394 -13.692 -8.569 1.00 83.00 89 ASP A O 1
ATOM 696 N N . CYS A 1 90 ? 12.172 -13.804 -6.701 1.00 84.56 90 CYS A N 1
ATOM 697 C CA . CYS A 1 90 ? 12.308 -12.398 -6.324 1.00 84.56 90 CYS A CA 1
ATOM 698 C C . CYS A 1 90 ? 11.883 -11.437 -7.447 1.00 84.56 90 CYS A C 1
ATOM 700 O O . CYS A 1 90 ? 12.569 -10.433 -7.707 1.00 84.56 90 CYS A O 1
ATOM 702 N N . LEU A 1 91 ? 10.746 -11.738 -8.092 1.00 90.06 91 LEU A N 1
ATOM 703 C CA . LEU A 1 91 ? 10.213 -10.992 -9.235 1.00 90.06 91 LEU A CA 1
ATOM 704 C C . LEU A 1 91 ? 10.067 -9.495 -8.950 1.00 90.06 91 LEU A C 1
ATOM 706 O O . LEU A 1 91 ? 10.258 -8.690 -9.859 1.00 90.06 91 LEU A O 1
ATOM 710 N N . ARG A 1 92 ? 9.850 -9.097 -7.686 1.00 90.75 92 ARG A N 1
ATOM 711 C CA . ARG A 1 92 ? 9.787 -7.690 -7.250 1.00 90.75 92 ARG A CA 1
ATOM 712 C C . ARG A 1 92 ? 10.912 -6.797 -7.785 1.00 90.75 92 ARG A C 1
ATOM 714 O O . ARG A 1 92 ? 10.702 -5.601 -7.965 1.00 90.75 92 ARG A O 1
ATOM 721 N N . ARG A 1 93 ? 12.099 -7.351 -8.065 1.00 90.62 93 ARG A N 1
ATOM 722 C CA . ARG A 1 93 ? 13.254 -6.593 -8.583 1.00 90.62 93 ARG A CA 1
ATOM 723 C C . ARG A 1 93 ? 13.022 -6.030 -9.987 1.00 90.62 93 ARG A C 1
ATOM 725 O O . ARG A 1 93 ? 13.585 -4.978 -10.305 1.00 90.62 93 ARG A O 1
ATOM 732 N N . HIS A 1 94 ? 12.166 -6.679 -10.771 1.00 92.50 94 HIS A N 1
ATOM 733 C CA . HIS A 1 94 ? 11.765 -6.262 -12.115 1.00 92.50 94 HIS A CA 1
ATOM 734 C C . HIS A 1 94 ? 10.627 -5.241 -12.108 1.00 92.50 94 HIS A C 1
ATOM 736 O O . HIS A 1 94 ? 10.176 -4.834 -13.171 1.00 92.50 94 HIS A O 1
ATOM 742 N N . TYR A 1 95 ? 10.178 -4.802 -10.931 1.00 95.19 95 TYR A N 1
ATOM 743 C CA . TYR A 1 95 ? 9.092 -3.844 -10.799 1.00 95.19 95 TYR A CA 1
ATOM 744 C C . TYR A 1 95 ? 9.545 -2.557 -10.103 1.00 95.19 95 TYR A C 1
ATOM 746 O O . TYR A 1 95 ? 10.530 -2.503 -9.351 1.00 95.19 95 TYR A O 1
ATOM 754 N N . SER A 1 96 ? 8.807 -1.488 -10.371 1.00 95.50 96 SER A N 1
ATOM 755 C CA . SER A 1 96 ? 8.766 -0.274 -9.562 1.00 95.50 96 SER A CA 1
ATOM 756 C C . SER A 1 96 ? 7.327 0.232 -9.511 1.00 95.50 96 SER A C 1
ATOM 758 O O . SER A 1 96 ? 6.478 -0.189 -10.292 1.00 95.50 96 SER A O 1
ATOM 760 N N . TYR A 1 97 ? 7.040 1.151 -8.594 1.00 96.06 97 TYR A N 1
ATOM 761 C CA . TYR A 1 97 ? 5.679 1.638 -8.384 1.00 96.06 97 TYR A CA 1
ATOM 762 C C . TYR A 1 97 ? 5.039 2.222 -9.661 1.00 96.06 97 TYR A C 1
ATOM 764 O O . TYR A 1 97 ? 3.880 1.942 -9.931 1.00 96.06 97 TYR A O 1
ATOM 772 N N . HIS A 1 98 ? 5.795 2.980 -10.466 1.00 95.25 98 HIS A N 1
ATOM 773 C CA . HIS A 1 98 ? 5.321 3.578 -11.729 1.00 95.25 98 HIS A CA 1
ATOM 774 C C . HIS A 1 98 ? 5.985 2.990 -12.986 1.00 95.25 98 HIS A C 1
ATOM 776 O O . HIS A 1 98 ? 5.766 3.491 -14.084 1.00 95.25 98 HIS A O 1
ATOM 782 N N . GLY A 1 99 ? 6.814 1.957 -12.845 1.00 94.19 99 GLY A N 1
ATOM 783 C CA . GLY A 1 99 ? 7.724 1.523 -13.903 1.00 94.19 99 GLY A CA 1
ATOM 784 C C . GLY A 1 99 ? 8.970 2.409 -13.987 1.00 94.19 99 GLY A C 1
ATOM 785 O O . GLY A 1 99 ? 9.047 3.496 -13.407 1.00 94.19 99 GLY A O 1
ATOM 786 N N . ASP A 1 100 ? 10.014 1.893 -14.624 1.00 92.06 100 ASP A N 1
ATOM 787 C CA . ASP A 1 100 ? 11.242 2.634 -14.905 1.00 92.06 100 ASP A CA 1
ATOM 788 C C . ASP A 1 100 ? 11.861 2.093 -16.190 1.00 92.06 100 ASP A C 1
ATOM 790 O O . ASP A 1 100 ? 12.515 1.048 -16.188 1.00 92.06 100 ASP A O 1
ATOM 794 N N . PHE A 1 101 ? 11.641 2.817 -17.286 1.00 89.12 101 PHE A N 1
ATOM 7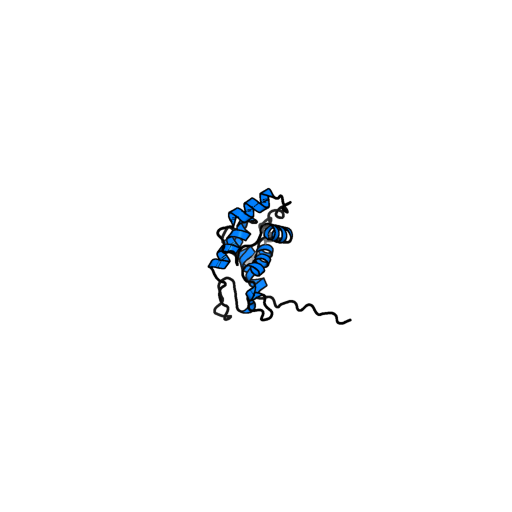95 C CA . PHE A 1 101 ? 12.101 2.419 -18.612 1.00 89.12 101 PHE A CA 1
ATOM 796 C C . PHE A 1 101 ? 13.627 2.270 -18.677 1.00 89.12 101 PHE A C 1
ATOM 798 O O . PHE A 1 101 ? 14.126 1.338 -19.293 1.00 89.12 101 PHE A O 1
ATOM 805 N N . LYS A 1 102 ? 14.386 3.127 -17.977 1.00 89.62 102 LYS A N 1
ATOM 806 C CA . LYS A 1 102 ? 15.860 3.086 -18.009 1.00 89.62 102 LYS A CA 1
ATOM 807 C C . LYS A 1 102 ? 16.426 1.831 -17.352 1.00 89.62 102 LYS A C 1
ATOM 809 O O . LYS A 1 102 ? 17.500 1.375 -17.721 1.00 89.62 102 LYS A O 1
ATOM 814 N N . ASN A 1 103 ? 15.709 1.299 -16.367 1.00 86.56 103 ASN A N 1
ATOM 815 C CA . ASN A 1 103 ? 16.120 0.132 -15.595 1.00 86.56 103 ASN A CA 1
ATOM 816 C C . ASN A 1 103 ? 15.326 -1.131 -15.969 1.00 86.56 103 ASN A C 1
ATOM 818 O O . ASN A 1 103 ? 15.362 -2.099 -15.208 1.00 86.56 103 ASN A O 1
ATOM 822 N N . ASN A 1 104 ? 14.593 -1.113 -17.093 1.00 90.44 104 ASN A N 1
ATOM 823 C CA . ASN A 1 104 ? 13.709 -2.194 -17.546 1.00 90.44 104 ASN A CA 1
ATOM 824 C C . ASN A 1 104 ? 12.782 -2.712 -16.433 1.00 90.44 104 ASN A C 1
ATOM 826 O O . ASN A 1 104 ? 12.644 -3.919 -16.229 1.00 90.44 104 ASN A O 1
ATOM 830 N N . LYS A 1 105 ? 12.185 -1.790 -15.665 1.00 93.81 105 LYS A N 1
ATOM 831 C CA . LYS A 1 105 ? 11.237 -2.136 -14.603 1.00 93.81 105 LYS A CA 1
ATOM 832 C C . LYS A 1 105 ? 9.808 -1.915 -15.059 1.00 93.81 105 LYS A C 1
ATOM 834 O O . LYS A 1 105 ? 9.454 -0.817 -15.489 1.00 93.81 105 LYS A O 1
ATOM 839 N N . ASN A 1 106 ? 8.980 -2.925 -14.852 1.00 95.50 106 ASN A N 1
ATOM 840 C CA . ASN A 1 106 ? 7.552 -2.862 -15.098 1.00 95.50 106 ASN A CA 1
ATOM 841 C C . ASN A 1 106 ? 6.842 -2.053 -13.999 1.00 95.50 106 ASN A C 1
ATOM 843 O O . ASN A 1 106 ? 7.258 -2.092 -12.833 1.00 95.50 106 ASN A O 1
ATOM 847 N N . PRO A 1 107 ? 5.777 -1.311 -14.339 1.00 96.69 107 PRO A N 1
ATOM 848 C CA . PRO A 1 107 ? 4.891 -0.745 -13.335 1.00 96.69 107 PRO A CA 1
ATOM 849 C C . PRO A 1 107 ? 4.159 -1.857 -12.582 1.00 96.69 107 PRO A C 1
ATOM 851 O O . PRO A 1 107 ? 3.896 -2.929 -13.129 1.00 96.69 107 PRO A O 1
ATOM 854 N N . LEU A 1 108 ? 3.820 -1.595 -11.322 1.00 97.19 108 LEU A N 1
ATOM 855 C CA . LEU A 1 108 ? 2.857 -2.428 -10.607 1.00 97.19 108 LEU A CA 1
ATOM 856 C C . LEU A 1 108 ? 1.465 -2.288 -11.240 1.00 97.19 108 LEU A C 1
ATOM 858 O O . LEU A 1 108 ? 1.136 -1.263 -11.837 1.00 97.19 108 LEU A O 1
ATOM 862 N N . ASP A 1 109 ? 0.640 -3.317 -11.067 1.00 96.88 109 ASP A N 1
ATOM 863 C CA . ASP A 1 109 ? -0.761 -3.303 -11.484 1.00 96.88 109 ASP A CA 1
ATOM 864 C C . ASP A 1 109 ? -1.514 -2.149 -10.800 1.00 96.88 109 ASP A C 1
ATOM 866 O O . ASP A 1 109 ? -1.606 -2.076 -9.569 1.00 96.88 109 ASP A O 1
ATOM 870 N N . GLN A 1 110 ? -2.050 -1.238 -11.613 1.00 96.25 110 GLN A N 1
ATOM 871 C CA . GLN A 1 110 ? -2.683 -0.014 -11.137 1.00 96.25 110 GLN A CA 1
ATOM 872 C C . GLN A 1 110 ? -3.977 -0.280 -10.359 1.00 96.25 110 GLN A C 1
ATOM 874 O O . GLN A 1 110 ? -4.275 0.457 -9.420 1.00 96.25 110 GLN A O 1
ATOM 879 N N . VAL A 1 111 ? -4.736 -1.324 -10.708 1.00 96.62 111 VAL A N 1
ATOM 880 C CA . VAL A 1 111 ? -5.974 -1.688 -10.000 1.00 96.62 111 VAL A CA 1
ATOM 881 C C . VAL A 1 111 ? -5.625 -2.175 -8.601 1.00 96.62 111 VAL A C 1
ATOM 883 O O . VAL A 1 111 ? -6.188 -1.709 -7.612 1.00 96.62 111 VAL A O 1
ATOM 886 N N . ARG A 1 112 ? -4.610 -3.032 -8.494 1.00 96.94 112 ARG A N 1
ATOM 887 C CA . ARG A 1 112 ? -4.124 -3.521 -7.199 1.00 96.94 112 ARG A CA 1
ATOM 888 C C . ARG A 1 112 ? -3.501 -2.422 -6.341 1.00 96.94 112 ARG A C 1
ATOM 890 O O . ARG A 1 112 ? -3.668 -2.417 -5.121 1.00 96.94 112 ARG A O 1
ATOM 897 N N . ILE A 1 113 ? -2.843 -1.444 -6.967 1.00 97.25 113 ILE A N 1
ATOM 898 C CA . ILE A 1 113 ? -2.397 -0.229 -6.276 1.00 97.25 113 ILE A CA 1
ATOM 899 C C . ILE A 1 113 ? -3.581 0.517 -5.647 1.00 97.25 113 ILE A C 1
ATOM 901 O O . ILE A 1 113 ? -3.433 1.022 -4.536 1.00 97.25 113 ILE A O 1
ATOM 905 N N . GLN A 1 114 ? -4.746 0.592 -6.300 1.00 97.00 114 GLN A N 1
ATOM 906 C CA . GLN A 1 114 ? -5.905 1.272 -5.706 1.00 97.00 114 GLN A CA 1
ATOM 907 C C . GLN A 1 114 ? -6.365 0.594 -4.412 1.00 97.00 114 GLN A C 1
ATOM 909 O O . GLN A 1 114 ? -6.650 1.293 -3.441 1.00 97.00 114 GLN A O 1
ATOM 914 N N . PHE A 1 115 ? -6.344 -0.740 -4.338 1.00 97.38 115 PHE A N 1
ATOM 915 C CA . PHE A 1 115 ? -6.638 -1.460 -3.091 1.00 97.38 115 PHE A CA 1
ATOM 916 C C . PHE A 1 115 ? -5.628 -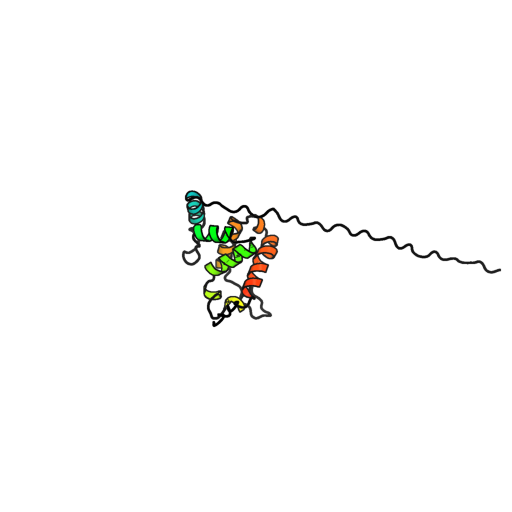1.110 -1.993 1.00 97.38 115 PHE A C 1
ATOM 918 O O . PHE A 1 115 ? -6.008 -0.782 -0.869 1.00 97.38 115 PHE A O 1
ATOM 925 N N . LEU A 1 116 ? -4.336 -1.066 -2.336 1.00 97.25 116 LEU A N 1
ATOM 926 C CA . LEU A 1 116 ? -3.288 -0.638 -1.408 1.00 97.25 116 LEU A CA 1
ATOM 927 C C . LEU A 1 116 ? -3.526 0.794 -0.894 1.00 97.25 116 LEU A C 1
ATOM 929 O O . LEU A 1 116 ? -3.398 1.048 0.304 1.00 97.25 116 LEU A O 1
ATOM 933 N N . VAL A 1 117 ? -3.892 1.727 -1.778 1.00 97.19 117 VAL A N 1
ATOM 934 C CA . VAL A 1 117 ? -4.222 3.116 -1.415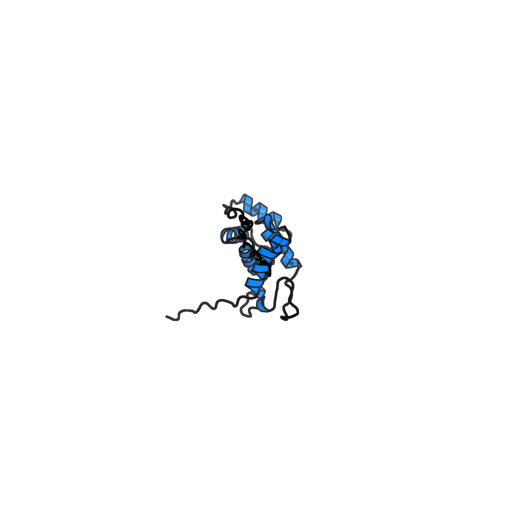 1.00 97.19 117 VAL A CA 1
ATOM 935 C C . VAL A 1 117 ? -5.398 3.152 -0.443 1.00 97.19 117 VAL A C 1
ATOM 937 O O . VAL A 1 117 ? -5.304 3.814 0.592 1.00 97.19 117 VAL A O 1
ATOM 940 N N . GLN A 1 118 ? -6.480 2.425 -0.735 1.00 97.31 11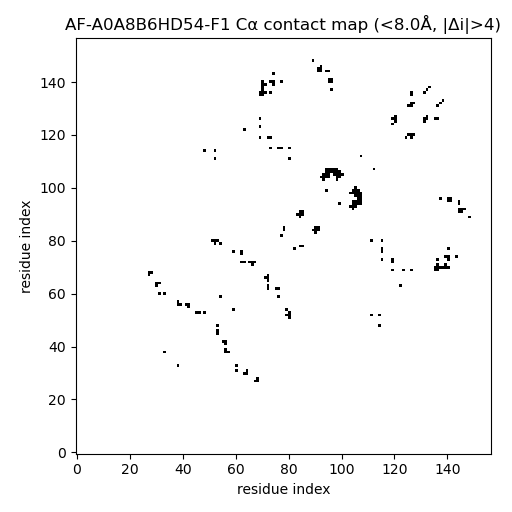8 GLN A N 1
ATOM 941 C CA . GLN A 1 118 ? -7.666 2.364 0.119 1.00 97.31 118 GLN A CA 1
ATOM 942 C C . GLN A 1 118 ? -7.345 1.852 1.529 1.00 97.31 118 GLN A C 1
ATOM 944 O O . GLN A 1 118 ? -7.770 2.477 2.507 1.00 97.31 118 GLN A O 1
ATOM 949 N N . TYR A 1 119 ? -6.568 0.770 1.646 1.00 97.88 119 TYR A N 1
ATOM 950 C CA . TYR A 1 119 ? -6.153 0.240 2.943 1.00 97.88 119 TYR A CA 1
ATOM 951 C C . TYR A 1 119 ? -5.277 1.233 3.705 1.00 97.88 119 TYR A C 1
ATOM 953 O O . TYR A 1 119 ? -5.591 1.595 4.836 1.00 97.88 119 TYR A O 1
ATOM 961 N N . VAL A 1 120 ? -4.208 1.743 3.089 1.00 97.50 120 VAL A N 1
ATOM 962 C CA . VAL A 1 120 ? -3.270 2.645 3.775 1.00 97.50 120 VAL A CA 1
ATOM 963 C C . VAL A 1 120 ? -3.963 3.937 4.210 1.00 97.50 120 VAL A C 1
ATOM 965 O O . VAL A 1 120 ? -3.805 4.360 5.351 1.00 97.50 120 VAL A O 1
ATOM 968 N N . CYS A 1 121 ? -4.787 4.535 3.348 1.00 96.69 121 CYS A N 1
ATOM 969 C CA . CYS A 1 121 ? -5.481 5.791 3.642 1.00 96.69 121 CYS A CA 1
ATOM 970 C C . CYS A 1 121 ? -6.616 5.646 4.661 1.00 96.69 121 CYS A C 1
ATOM 972 O O . CYS A 1 121 ? -7.120 6.655 5.161 1.00 96.69 121 CYS A O 1
ATOM 974 N N . HIS A 1 122 ? -7.066 4.421 4.943 1.00 95.56 122 HIS A N 1
ATOM 975 C CA . HIS A 1 122 ? -8.011 4.177 6.025 1.00 95.56 122 HIS A CA 1
ATOM 976 C C . HIS A 1 122 ? -7.359 4.352 7.396 1.00 95.56 122 HIS A C 1
ATOM 978 O O . HIS A 1 122 ? -7.982 4.943 8.275 1.00 95.56 122 HIS A O 1
ATOM 984 N N . PHE A 1 123 ? -6.127 3.865 7.545 1.00 95.25 123 PHE A N 1
ATOM 985 C CA . PHE A 1 123 ? -5.369 3.889 8.794 1.00 95.25 123 PHE A CA 1
ATOM 986 C C . PHE A 1 123 ? -4.493 5.141 8.950 1.00 95.25 123 PHE A C 1
ATOM 988 O O . PHE A 1 123 ? -4.264 5.597 10.065 1.00 95.25 123 PHE A O 1
ATOM 995 N N . TYR A 1 124 ? -4.041 5.711 7.831 1.00 95.44 124 TYR A N 1
ATOM 996 C CA . TYR A 1 124 ? -3.209 6.912 7.762 1.00 95.44 124 TYR A CA 1
ATOM 997 C C . TYR A 1 124 ? -3.873 7.946 6.836 1.00 95.44 124 TYR A C 1
ATOM 999 O O . TYR A 1 124 ? -3.482 8.099 5.673 1.00 95.44 124 TYR A O 1
ATOM 1007 N N . PRO A 1 125 ? -4.938 8.633 7.282 1.00 94.75 125 PRO A N 1
ATOM 1008 C CA . PRO A 1 125 ? -5.649 9.600 6.447 1.00 94.75 125 PRO A CA 1
ATOM 1009 C C . PRO A 1 125 ? -4.764 10.766 5.977 1.00 94.75 125 PRO A C 1
ATOM 1011 O O . PRO A 1 125 ? -5.047 11.357 4.935 1.00 94.75 125 PRO A O 1
ATOM 1014 N N . GLU A 1 126 ? -3.678 11.074 6.686 1.00 92.50 126 GLU A N 1
ATOM 1015 C CA . GLU A 1 126 ? -2.716 12.119 6.334 1.00 92.50 126 GLU A CA 1
ATOM 1016 C C . GLU A 1 126 ? -1.960 11.836 5.027 1.00 92.50 126 GLU A C 1
ATOM 1018 O O . GLU A 1 126 ? -1.565 12.775 4.334 1.00 92.50 126 GLU A O 1
ATOM 1023 N N . VAL A 1 127 ? -1.807 10.563 4.631 1.00 94.94 127 VAL A N 1
ATOM 1024 C CA . VAL A 1 127 ? -1.129 10.214 3.371 1.00 94.94 127 VAL A CA 1
ATOM 1025 C C . VAL A 1 127 ? -2.047 10.224 2.152 1.00 94.94 127 VAL A C 1
ATOM 1027 O O . VAL A 1 127 ? -1.576 9.954 1.052 1.00 94.94 127 VAL A O 1
ATOM 1030 N N . LYS A 1 128 ? -3.329 10.592 2.301 1.00 94.19 128 LYS A N 1
ATOM 1031 C CA . LYS A 1 128 ? -4.232 10.819 1.156 1.00 94.19 128 LYS A CA 1
ATOM 1032 C C . LYS A 1 128 ? -3.742 11.938 0.237 1.00 94.19 128 LYS A C 1
ATOM 1034 O O . LYS A 1 128 ? -4.067 11.952 -0.947 1.00 94.19 128 LYS A O 1
ATOM 1039 N N . GLN A 1 129 ? -2.977 12.887 0.777 1.00 95.25 129 GLN A N 1
ATOM 1040 C CA . GLN A 1 129 ? -2.399 13.974 -0.004 1.00 95.25 129 GLN A CA 1
ATOM 1041 C C . GLN A 1 129 ? -1.337 13.429 -0.977 1.00 95.25 129 GLN A C 1
ATOM 1043 O O . GLN A 1 129 ? -0.407 12.756 -0.525 1.00 95.25 129 GLN A O 1
ATOM 1048 N N . PRO A 1 130 ? -1.390 13.753 -2.286 1.00 94.56 130 PRO A N 1
ATOM 1049 C CA . PRO A 1 130 ? -0.497 13.158 -3.287 1.00 94.56 130 PRO A CA 1
ATOM 1050 C C . PRO A 1 130 ? 0.998 13.298 -2.974 1.00 94.56 130 PRO A C 1
ATOM 1052 O O . PRO A 1 130 ? 1.778 12.372 -3.205 1.00 94.56 130 PRO A O 1
ATOM 1055 N N . GLN A 1 131 ? 1.411 14.436 -2.406 1.00 95.56 131 GLN A N 1
ATOM 1056 C CA . GLN A 1 131 ? 2.809 14.657 -2.023 1.00 95.56 131 GLN A CA 1
ATOM 1057 C C . GLN A 1 131 ? 3.220 13.784 -0.832 1.00 95.56 131 GLN A C 1
ATOM 1059 O O . GLN A 1 131 ? 4.283 13.162 -0.867 1.00 95.56 131 GLN A O 1
ATOM 1064 N N . ALA A 1 132 ? 2.363 13.674 0.188 1.00 95.56 132 ALA A N 1
ATOM 1065 C CA . ALA A 1 132 ? 2.600 12.798 1.333 1.00 95.56 132 ALA A CA 1
ATOM 1066 C C . ALA A 1 132 ? 2.648 11.325 0.897 1.00 95.56 132 ALA A C 1
ATOM 1068 O O . ALA A 1 132 ? 3.574 10.608 1.274 1.00 95.56 132 ALA A O 1
ATOM 1069 N N . TRP A 1 133 ? 1.733 10.896 0.021 1.00 96.94 133 TRP A N 1
ATOM 1070 C CA . TRP A 1 133 ? 1.745 9.559 -0.577 1.00 96.94 133 TRP A CA 1
ATOM 1071 C C . TRP A 1 133 ? 3.070 9.259 -1.286 1.00 96.94 133 TRP A C 1
ATOM 1073 O O . TRP A 1 133 ? 3.726 8.246 -1.021 1.00 96.94 133 TRP A O 1
ATOM 1083 N N . LYS A 1 134 ? 3.515 10.168 -2.161 1.00 96.50 134 LYS A N 1
ATOM 1084 C CA . LYS A 1 134 ? 4.761 10.007 -2.918 1.00 96.50 134 LYS A CA 1
ATOM 1085 C C . LYS A 1 134 ? 5.984 9.912 -1.997 1.00 96.50 134 LYS A C 1
ATOM 1087 O O . LYS A 1 134 ? 6.820 9.015 -2.148 1.00 96.50 134 LYS A O 1
ATOM 1092 N N . LEU A 1 135 ? 6.087 10.821 -1.030 1.00 96.31 135 LEU A N 1
ATOM 1093 C CA . LEU A 1 135 ? 7.241 10.906 -0.135 1.00 96.31 135 LEU A CA 1
ATOM 1094 C C . LEU A 1 135 ? 7.278 9.757 0.878 1.00 96.31 135 LEU A C 1
ATOM 1096 O O . LEU A 1 135 ? 8.325 9.141 1.069 1.00 96.31 135 LEU A O 1
ATOM 1100 N N . MET A 1 136 ? 6.147 9.433 1.502 1.00 95.88 136 MET A N 1
ATOM 1101 C CA . MET A 1 136 ? 6.103 8.490 2.621 1.00 95.88 1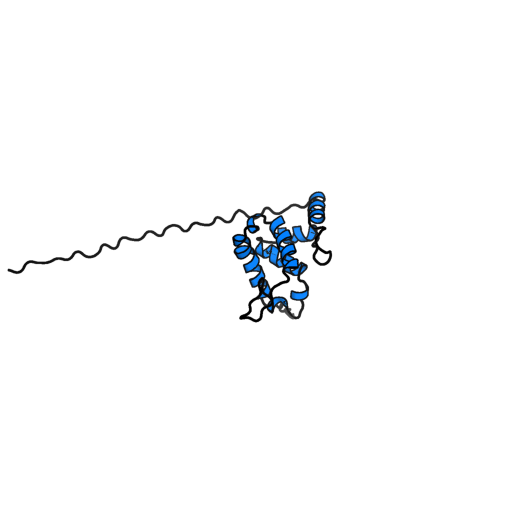36 MET A CA 1
ATOM 1102 C C . MET A 1 136 ? 5.865 7.046 2.178 1.00 95.88 136 MET A C 1
ATOM 1104 O O . MET A 1 136 ? 6.422 6.130 2.783 1.00 95.88 136 MET A O 1
ATOM 1108 N N . VAL A 1 137 ? 5.066 6.828 1.128 1.00 97.50 137 VAL A N 1
ATOM 1109 C CA . VAL A 1 137 ? 4.606 5.491 0.724 1.00 97.50 137 VAL A CA 1
ATOM 1110 C C . VAL A 1 137 ? 5.322 5.001 -0.529 1.00 97.50 137 VAL A C 1
ATOM 1112 O O . VAL A 1 137 ? 6.033 3.997 -0.467 1.00 97.50 137 VAL A O 1
ATOM 1115 N N . VAL A 1 138 ? 5.229 5.724 -1.650 1.00 97.25 138 VAL A N 1
ATOM 1116 C CA . VAL A 1 138 ? 5.833 5.301 -2.933 1.00 97.25 138 VAL A CA 1
ATOM 1117 C C . VAL A 1 138 ? 7.340 5.092 -2.800 1.00 97.25 138 VAL A C 1
ATOM 1119 O O . VAL A 1 138 ? 7.889 4.092 -3.271 1.00 97.25 138 VAL A O 1
ATOM 1122 N N . THR A 1 139 ? 8.020 6.004 -2.104 1.00 95.44 139 THR A N 1
ATOM 1123 C CA . THR A 1 139 ? 9.461 5.893 -1.841 1.00 95.44 139 THR A CA 1
ATOM 1124 C C . THR A 1 139 ? 9.797 4.614 -1.066 1.00 95.44 139 THR A C 1
ATOM 1126 O O . THR A 1 139 ? 10.758 3.921 -1.408 1.00 95.44 139 THR A O 1
ATOM 1129 N N . LYS A 1 140 ? 8.991 4.245 -0.062 1.00 95.69 140 LYS A N 1
ATOM 1130 C CA . LYS A 1 140 ? 9.193 3.030 0.743 1.00 95.69 140 LYS A CA 1
ATOM 1131 C C . LYS A 1 140 ? 8.891 1.751 -0.033 1.00 95.69 140 LYS A C 1
ATOM 1133 O O . LYS A 1 140 ? 9.671 0.804 0.062 1.00 95.69 140 LYS A O 1
ATOM 1138 N N . ILE A 1 141 ? 7.846 1.746 -0.858 1.00 96.12 141 ILE A N 1
ATOM 1139 C CA . ILE A 1 141 ? 7.536 0.626 -1.757 1.00 96.12 141 ILE A CA 1
ATOM 1140 C C . ILE A 1 141 ? 8.697 0.387 -2.726 1.00 96.12 141 ILE A C 1
ATOM 1142 O O . ILE A 1 141 ? 9.230 -0.717 -2.793 1.00 96.12 141 ILE A O 1
ATOM 1146 N N . ASN A 1 142 ? 9.177 1.429 -3.409 1.00 95.56 142 ASN A N 1
ATOM 1147 C CA . ASN A 1 142 ? 10.308 1.299 -4.330 1.00 95.56 142 ASN A CA 1
ATOM 1148 C C . ASN A 1 142 ? 11.589 0.816 -3.634 1.00 95.56 142 ASN A C 1
ATOM 1150 O O . ASN A 1 142 ? 12.352 0.043 -4.214 1.00 95.56 142 ASN A O 1
ATOM 1154 N N . GLN A 1 143 ? 11.830 1.228 -2.384 1.00 93.62 143 GLN A N 1
ATOM 1155 C CA . GLN A 1 143 ? 12.921 0.673 -1.579 1.00 93.62 143 GLN A CA 1
ATOM 1156 C C . GLN A 1 143 ? 12.732 -0.831 -1.333 1.00 93.62 143 GLN A C 1
ATOM 1158 O O . GLN A 1 143 ? 13.691 -1.586 -1.478 1.00 93.62 143 GLN A O 1
ATOM 1163 N N . ALA A 1 144 ? 11.523 -1.279 -0.988 1.00 91.69 144 ALA A N 1
ATOM 1164 C CA . ALA A 1 144 ? 11.226 -2.693 -0.760 1.00 91.69 144 ALA A CA 1
ATOM 1165 C C . ALA A 1 144 ? 11.413 -3.543 -2.029 1.00 91.69 144 ALA A C 1
ATOM 1167 O O . ALA A 1 144 ? 12.070 -4.581 -1.971 1.00 91.69 144 ALA A O 1
ATOM 1168 N N . LEU A 1 145 ? 10.934 -3.059 -3.179 1.00 92.69 145 LEU A N 1
ATOM 1169 C CA . LEU A 1 145 ? 11.072 -3.729 -4.479 1.00 92.69 145 LEU A CA 1
ATOM 1170 C C . LEU A 1 145 ? 12.541 -3.860 -4.927 1.00 92.69 145 LEU A C 1
ATOM 1172 O O . LEU A 1 145 ? 12.912 -4.823 -5.593 1.00 92.69 145 LEU A O 1
ATOM 1176 N N . ARG A 1 146 ? 13.407 -2.915 -4.533 1.00 88.19 146 ARG A N 1
ATOM 1177 C CA . ARG A 1 146 ? 14.848 -2.940 -4.846 1.00 88.19 146 ARG A CA 1
ATOM 1178 C C . ARG A 1 146 ? 15.672 -3.815 -3.900 1.00 88.19 146 ARG A C 1
ATOM 1180 O O . ARG A 1 146 ? 16.734 -4.284 -4.299 1.00 88.19 146 ARG A O 1
ATOM 1187 N N . ARG A 1 147 ? 15.244 -3.999 -2.645 1.00 77.06 147 ARG A N 1
ATOM 1188 C CA . ARG A 1 147 ? 16.057 -4.684 -1.627 1.00 77.06 147 ARG A CA 1
ATOM 1189 C C . ARG A 1 147 ? 16.219 -6.179 -1.956 1.00 77.06 147 ARG A C 1
ATOM 1191 O O . ARG A 1 147 ? 15.207 -6.858 -2.163 1.00 77.06 147 ARG A O 1
ATOM 1198 N N . PRO A 1 148 ? 17.451 -6.723 -1.942 1.00 62.69 148 PRO A N 1
ATOM 1199 C CA . PRO A 1 148 ? 17.663 -8.164 -2.046 1.00 62.69 148 PRO A CA 1
ATOM 1200 C C . PRO A 1 148 ? 17.012 -8.876 -0.853 1.00 62.69 148 PRO A C 1
ATOM 1202 O O . PRO A 1 148 ? 16.918 -8.312 0.242 1.00 62.69 148 PRO A O 1
ATOM 1205 N N . VAL A 1 149 ? 16.516 -10.099 -1.062 1.00 59.19 149 VAL A N 1
ATOM 1206 C CA . VAL A 1 149 ? 16.042 -10.936 0.049 1.00 59.19 149 VAL A CA 1
ATOM 1207 C C . VAL A 1 149 ? 17.217 -11.124 1.000 1.00 59.19 149 VAL A C 1
ATOM 1209 O O . VAL A 1 149 ? 18.296 -11.539 0.577 1.00 59.19 149 VAL A O 1
ATOM 1212 N N . LYS A 1 150 ? 17.032 -10.780 2.280 1.00 55.03 150 LYS A N 1
ATOM 1213 C CA . LYS A 1 150 ? 17.990 -11.174 3.310 1.00 55.03 150 LYS A CA 1
ATOM 1214 C C . LYS A 1 150 ? 17.948 -12.696 3.346 1.00 55.03 150 LYS A C 1
ATOM 1216 O O . LYS A 1 150 ? 17.025 -13.258 3.925 1.00 55.03 150 LYS A O 1
ATOM 1221 N N . GLN A 1 151 ? 18.908 -13.356 2.702 1.00 48.50 151 GLN A N 1
ATOM 1222 C CA . GLN A 1 151 ? 19.188 -14.748 3.008 1.00 48.50 151 GLN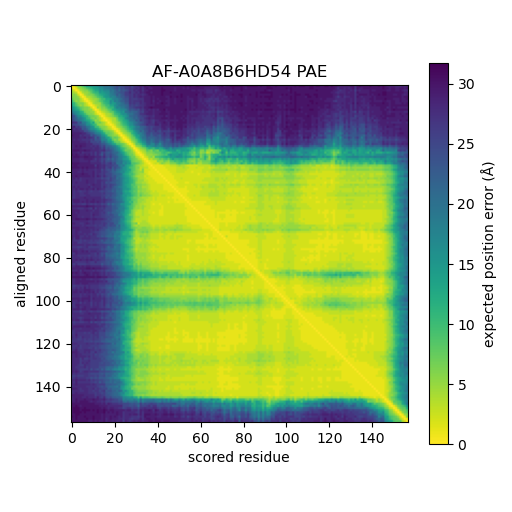 A CA 1
ATOM 1223 C C . GLN A 1 151 ? 19.523 -14.759 4.498 1.00 48.50 151 GLN A C 1
ATOM 1225 O O . GLN A 1 151 ? 20.545 -14.207 4.912 1.00 48.50 151 GLN A O 1
ATOM 1230 N N . GLN A 1 152 ? 18.622 -15.289 5.326 1.00 43.81 152 GLN A N 1
ATOM 1231 C CA . GLN A 1 152 ? 19.021 -15.710 6.656 1.00 43.81 152 GLN A CA 1
ATOM 1232 C C . GLN A 1 152 ? 20.120 -16.737 6.414 1.00 43.81 152 GLN A C 1
ATOM 1234 O O . GLN A 1 152 ? 19.849 -17.829 5.915 1.00 43.81 152 GLN A O 1
ATOM 1239 N N . LYS A 1 153 ? 21.373 -16.361 6.692 1.00 40.91 153 LYS A N 1
ATOM 1240 C CA . LYS A 1 153 ? 22.422 -17.349 6.897 1.00 40.91 153 LYS A CA 1
ATOM 1241 C C . LYS A 1 153 ? 21.865 -18.263 7.981 1.00 40.91 153 LYS A C 1
ATOM 1243 O O . LYS A 1 153 ? 21.754 -17.841 9.129 1.00 40.91 153 LYS A O 1
ATOM 1248 N N . LYS A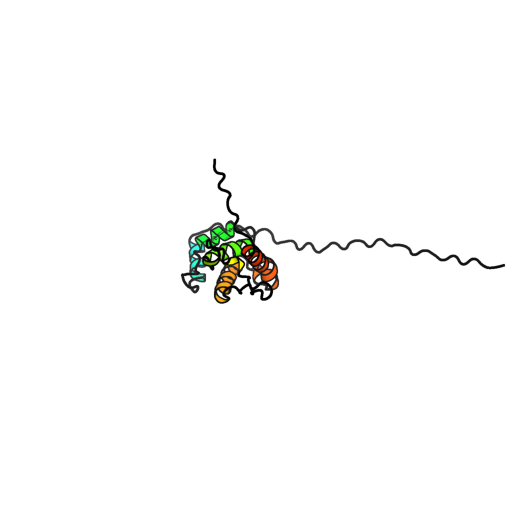 1 154 ? 21.443 -19.473 7.605 1.00 43.47 154 LYS A N 1
ATOM 1249 C CA . LYS A 1 154 ? 21.373 -20.570 8.560 1.00 43.47 154 LYS A CA 1
ATOM 1250 C C . LYS A 1 154 ? 22.788 -20.647 9.111 1.00 43.47 154 LYS A C 1
ATOM 1252 O O . LYS A 1 154 ? 23.704 -21.004 8.375 1.00 43.47 154 LYS A O 1
ATOM 1257 N N . SER A 1 155 ? 22.979 -20.190 10.343 1.00 47.97 155 SER A N 1
ATOM 1258 C CA . SER A 1 155 ? 24.139 -20.583 11.124 1.00 47.97 155 SER A CA 1
ATOM 1259 C C . SER A 1 155 ? 24.028 -22.097 11.223 1.00 47.97 155 SER A C 1
ATOM 1261 O O . SER A 1 155 ? 23.199 -22.609 11.971 1.00 47.97 155 SER A O 1
ATOM 1263 N N . VAL A 1 156 ? 24.730 -22.798 10.334 1.00 48.09 156 VAL A N 1
ATOM 1264 C CA . VAL A 1 156 ? 24.961 -24.227 10.486 1.00 48.09 156 VAL A CA 1
ATOM 1265 C C . VAL A 1 156 ? 25.805 -24.325 11.750 1.00 48.09 156 VAL A C 1
ATOM 1267 O O . VAL A 1 156 ? 26.886 -23.737 11.804 1.00 48.09 156 VAL A O 1
ATOM 1270 N N . LEU A 1 157 ? 25.191 -24.904 12.783 1.00 46.41 157 LEU A N 1
ATOM 1271 C CA . LEU A 1 157 ? 25.835 -25.316 14.026 1.00 46.41 157 LEU A CA 1
ATOM 1272 C C . LEU A 1 157 ? 27.005 -26.256 13.730 1.00 46.41 157 LEU A C 1
ATOM 1274 O O . LEU A 1 157 ? 26.869 -27.056 12.774 1.00 46.41 157 LEU A O 1
#

pLDDT: mean 82.73, std 18.35, range [40.91, 97.88]

Organism: Mytilus galloprovincialis (NCBI:txid29158)

InterPro domains:
  IPR018379 BEN domain [PF10523] (73-148)
  IPR018379 BEN domain [PS51457] (35-152)
  IPR018379 BEN domain [SM01025] (71-152)
  IPR033583 BEN domain-containing protein 3 [PTHR28665] (55-154)

Mean predicted aligned error: 11.95 Å

Foldseek 3Di:
DDDDDDDDDDDDDDDDDDDDPPPPDPPFQDQDDDDPVQQVVVQVVCVVPPPQLDDRSVRLSVLLNVDRDLQSSLQVSCCSLCVVCVPPVNVLLQAACQADVVSNHDHDDVVSVVSSVVSSCVRVVVCVPPVSCVVRHRVSSRVSSNDDPPPPPPPPD

Radius of gyration: 25.16 Å; Cα contacts (8 Å, |Δi|>4): 127; chains: 1; bounding box: 70×92×39 Å